Protein AF-A0A351IXE6-F1 (afdb_monomer)

Mean predicted aligned error: 4.82 Å

Secondary structure (DSSP, 8-state):
--HHHHHHHHS--TTHHHHHHHHH-BTTTTB---TT--HHHHHHHHHHHSSHHHHHHTTTTS---HHHHHHHHH-

Sequence (75 aa):
NTPETIREKFGLVPGQLIEVKALAGDPSDNIPGVFGIGEKTAVKLIAETGTVDGLYQNLDSLTLSDGVKNKLKNG

Radius of gyration: 12.13 Å; Cα contacts (8 Å, |Δi|>4): 85; chains: 1; bounding box: 25×26×34 Å

Nearest PDB structures (foldseek):
  3zd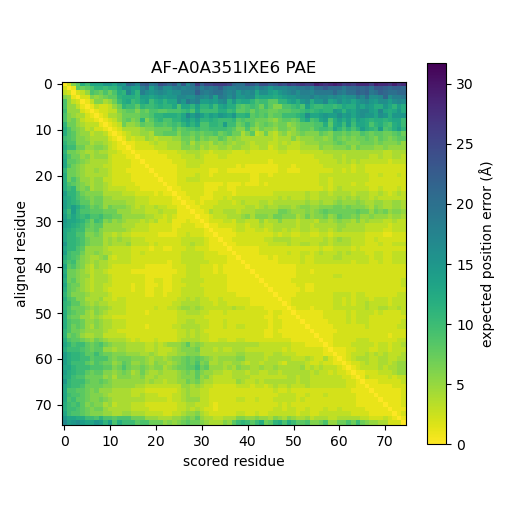c-assembly1_A  TM=8.709E-01  e=1.032E-04  Escherichia coli
  3zd9-assembly1_A  TM=8.759E-01  e=1.522E-04  Escherichia coli
  3zde-assembly1_A  TM=8.776E-01  e=1.624E-04  Escherichia coli
  3zdd-assembly1_A-2  TM=8.705E-01  e=1.427E-04  Escherichia coli
  3zd8-assembly2_B  TM=8.695E-01  e=1.522E-04  Escherichia coli

Foldseek 3Di:
DDQVVCCVVLVDGPVCVVQLCQAAPDVVVPRDHQPPQHSVNSSVQCNVQVHPVSCVVCVVVDPDDPVVSVSNVPD

Structure (mmCIF, N/CA/C/O backbone):
data_AF-A0A351IXE6-F1
#
_entry.id   AF-A0A351IXE6-F1
#
loop_
_atom_site.group_PDB
_atom_site.id
_atom_site.type_symbol
_atom_site.label_atom_id
_atom_site.label_alt_id
_atom_site.label_comp_id
_atom_site.label_asym_id
_atom_site.label_entity_id
_atom_site.label_seq_id
_atom_site.pdbx_PDB_ins_code
_atom_site.Cartn_x
_atom_site.Cartn_y
_atom_site.Cartn_z
_atom_site.occupancy
_atom_site.B_iso_or_equiv
_atom_site.auth_seq_id
_atom_site.auth_comp_id
_atom_site.auth_asym_id
_atom_site.auth_atom_id
_atom_site.pdbx_PDB_model_num
ATOM 1 N N . ASN A 1 1 ? 6.348 -11.175 16.543 1.00 49.84 1 ASN A N 1
ATOM 2 C CA . ASN A 1 1 ? 5.272 -10.164 16.496 1.00 49.84 1 ASN A CA 1
ATOM 3 C C . ASN A 1 1 ? 3.981 -10.832 16.930 1.00 49.84 1 ASN A C 1
ATOM 5 O O . ASN A 1 1 ? 3.490 -11.683 16.203 1.00 49.84 1 ASN A O 1
ATOM 9 N N . THR A 1 2 ? 3.499 -10.548 18.138 1.00 51.84 2 THR A N 1
ATOM 10 C CA . THR A 1 2 ? 2.200 -11.025 18.639 1.00 51.84 2 THR A CA 1
ATOM 11 C C . THR A 1 2 ? 1.058 -10.282 17.927 1.00 51.84 2 THR A C 1
ATOM 13 O O . THR A 1 2 ? 1.247 -9.133 17.519 1.00 51.84 2 THR A O 1
ATOM 16 N N . PRO A 1 3 ? -0.120 -10.908 17.750 1.00 60.25 3 PRO A N 1
ATOM 17 C CA . PRO A 1 3 ? -1.247 -10.327 17.011 1.00 60.25 3 PRO A CA 1
ATOM 18 C C . PRO A 1 3 ? -1.747 -8.987 17.579 1.00 60.25 3 PRO A C 1
ATOM 20 O O . PRO A 1 3 ? -2.241 -8.155 16.821 1.00 60.25 3 PRO A O 1
ATOM 23 N N . GLU A 1 4 ? -1.563 -8.735 18.878 1.00 61.28 4 GLU A N 1
ATOM 24 C CA . GLU A 1 4 ? -1.934 -7.468 19.527 1.00 61.28 4 GLU A CA 1
ATOM 25 C C . GLU A 1 4 ? -1.124 -6.276 18.998 1.00 61.28 4 GLU A C 1
ATOM 27 O O . GLU A 1 4 ? -1.696 -5.257 18.615 1.00 61.28 4 GLU A O 1
ATOM 32 N N . THR A 1 5 ? 0.190 -6.441 18.817 1.00 63.81 5 THR A N 1
ATOM 33 C CA . THR A 1 5 ? 1.071 -5.358 18.351 1.00 63.81 5 THR A CA 1
ATOM 34 C C . THR A 1 5 ? 0.755 -4.919 16.920 1.00 63.81 5 THR A C 1
ATOM 36 O O . THR A 1 5 ? 1.067 -3.799 16.529 1.00 63.81 5 THR A O 1
ATOM 39 N N . ILE A 1 6 ? 0.153 -5.791 16.112 1.00 64.81 6 ILE A N 1
ATOM 40 C CA . ILE A 1 6 ? -0.140 -5.527 14.698 1.00 64.81 6 ILE A CA 1
ATOM 41 C C . ILE A 1 6 ? -1.344 -4.603 14.568 1.00 64.81 6 ILE A C 1
ATOM 43 O O . ILE A 1 6 ? -1.297 -3.617 13.830 1.00 64.81 6 ILE A O 1
ATOM 47 N N . ARG A 1 7 ? -2.388 -4.877 15.348 1.00 68.81 7 ARG A N 1
ATOM 48 C CA . ARG A 1 7 ? -3.559 -4.011 15.419 1.00 68.81 7 ARG A CA 1
ATOM 49 C C . ARG A 1 7 ? -3.195 -2.646 16.000 1.00 68.81 7 ARG A C 1
ATOM 51 O O . ARG A 1 7 ? -3.650 -1.637 15.480 1.00 68.81 7 ARG A O 1
ATOM 58 N N . GLU A 1 8 ? -2.337 -2.604 17.017 1.00 66.88 8 GLU A N 1
ATOM 59 C CA . GLU A 1 8 ? -1.890 -1.345 17.628 1.00 66.88 8 GLU A CA 1
ATOM 60 C C . GLU A 1 8 ? -0.957 -0.526 16.725 1.00 66.88 8 GLU A C 1
ATOM 62 O O . GLU A 1 8 ? -1.069 0.697 16.680 1.00 66.88 8 GLU A O 1
ATOM 67 N N . LYS A 1 9 ? -0.046 -1.171 15.982 1.00 66.62 9 LYS A N 1
ATOM 68 C CA . LYS A 1 9 ? 0.913 -0.461 15.116 1.00 66.62 9 LYS A CA 1
ATOM 69 C C . LYS A 1 9 ? 0.357 -0.079 13.752 1.00 66.62 9 LYS A C 1
ATOM 71 O O . LYS A 1 9 ? 0.785 0.929 13.196 1.00 66.62 9 LYS A O 1
ATOM 76 N N . PHE A 1 10 ? -0.533 -0.895 13.195 1.00 69.06 10 PHE A N 1
ATOM 77 C CA . PHE A 1 10 ? -0.951 -0.771 11.799 1.00 69.06 10 PHE A CA 1
ATOM 78 C C . PHE A 1 10 ? -2.465 -0.634 11.628 1.00 69.06 10 PHE A C 1
ATOM 80 O O . PHE A 1 10 ? -2.912 -0.345 10.525 1.00 69.06 10 PHE A O 1
ATOM 87 N N . GLY A 1 11 ? -3.262 -0.832 12.684 1.00 73.12 11 GLY A N 1
ATOM 88 C CA . GLY A 1 11 ? -4.725 -0.832 12.580 1.00 73.12 11 GLY A CA 1
ATOM 89 C C . GLY A 1 11 ? -5.282 -2.023 11.797 1.00 73.12 11 GLY A C 1
ATOM 90 O O . GLY A 1 11 ? -6.458 -2.023 11.451 1.00 73.12 11 GLY A O 1
ATOM 91 N N . LEU A 1 12 ? -4.450 -3.031 11.520 1.00 81.31 12 LEU A N 1
ATOM 92 C CA . LEU A 1 12 ? -4.785 -4.177 10.681 1.00 81.31 12 LEU A CA 1
ATOM 93 C C . LEU A 1 12 ? -5.051 -5.429 11.514 1.00 81.31 12 LEU A C 1
ATOM 95 O O . LEU A 1 12 ? -4.443 -5.639 12.568 1.00 81.31 12 LEU A O 1
ATOM 99 N N . VAL A 1 13 ? -5.917 -6.304 11.005 1.00 84.94 13 VAL A N 1
ATOM 100 C CA . VAL A 1 13 ? -6.042 -7.674 11.523 1.00 84.94 13 VAL A CA 1
ATOM 101 C C . VAL A 1 13 ? -4.974 -8.582 10.899 1.00 84.94 13 VAL A C 1
ATOM 103 O O . VAL A 1 13 ? -4.527 -8.314 9.785 1.00 84.94 13 VAL A O 1
ATOM 106 N N . PRO A 1 14 ? -4.571 -9.690 11.551 1.00 81.44 14 PRO A N 1
ATOM 107 C CA . PRO A 1 14 ? -3.512 -10.564 11.035 1.00 81.44 14 PRO A CA 1
ATOM 108 C C . PRO A 1 14 ? -3.716 -11.034 9.585 1.00 81.44 14 PRO A C 1
ATOM 110 O O . PRO A 1 14 ? -2.747 -11.116 8.837 1.00 81.44 14 PRO A O 1
ATOM 113 N N . GLY A 1 15 ? -4.963 -11.279 9.161 1.00 84.44 15 GLY A N 1
ATOM 114 C CA . GLY A 1 15 ? -5.276 -11.673 7.781 1.00 84.44 15 GLY A CA 1
ATOM 115 C C . GLY A 1 15 ? -4.966 -10.595 6.736 1.00 84.44 15 GLY A C 1
ATOM 116 O O . GLY A 1 15 ? -4.583 -10.917 5.620 1.00 84.44 15 GLY A O 1
ATOM 117 N N . GLN A 1 16 ? -5.032 -9.317 7.110 1.00 89.94 16 GLN A N 1
ATOM 118 C CA . GLN A 1 16 ? -4.726 -8.202 6.211 1.00 89.94 16 GLN A CA 1
ATOM 119 C C . GLN A 1 16 ? -3.229 -8.036 5.952 1.00 89.94 16 GLN A C 1
ATOM 121 O O . GLN A 1 16 ? -2.842 -7.366 5.003 1.00 89.94 16 GLN A O 1
ATOM 126 N N . LEU A 1 17 ? -2.361 -8.658 6.751 1.00 88.88 17 LEU A N 1
ATOM 127 C CA . LEU A 1 17 ? -0.925 -8.650 6.465 1.00 88.88 17 LEU A CA 1
ATOM 128 C C . LEU A 1 17 ? -0.596 -9.401 5.180 1.00 88.88 17 LEU A C 1
ATOM 130 O O . LEU A 1 17 ? 0.356 -9.042 4.496 1.00 88.88 17 LEU A O 1
ATOM 134 N N . ILE A 1 18 ? -1.384 -10.427 4.854 1.00 90.75 18 ILE A N 1
ATOM 135 C CA . ILE A 1 18 ? -1.244 -11.174 3.603 1.00 90.75 18 ILE A CA 1
ATOM 136 C C . ILE A 1 18 ? -1.552 -10.238 2.430 1.00 90.75 18 ILE A C 1
ATOM 138 O O . ILE A 1 18 ? -0.771 -10.164 1.488 1.00 90.75 18 ILE A O 1
ATOM 142 N N . GLU A 1 19 ? -2.608 -9.435 2.549 1.00 93.81 19 GLU A N 1
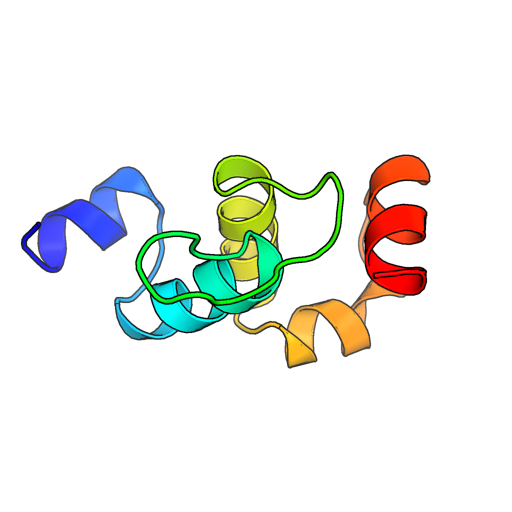ATOM 143 C CA . GLU A 1 19 ? -2.985 -8.420 1.558 1.00 93.81 19 GLU A CA 1
ATOM 144 C C . GLU A 1 19 ? -1.913 -7.326 1.422 1.00 93.81 19 GLU A C 1
ATOM 146 O O . GLU A 1 19 ? -1.577 -6.891 0.321 1.00 93.81 19 GLU A O 1
ATOM 151 N N . VAL A 1 20 ? -1.318 -6.906 2.543 1.00 93.81 20 VAL A N 1
ATOM 152 C CA . VAL A 1 20 ? -0.203 -5.949 2.540 1.00 93.81 20 VAL A CA 1
ATOM 153 C C . VAL A 1 20 ? 1.002 -6.523 1.804 1.00 93.81 20 VAL A C 1
ATOM 155 O O . VAL A 1 20 ? 1.586 -5.821 0.981 1.00 93.81 20 VAL A O 1
ATOM 158 N N . LYS A 1 21 ? 1.363 -7.785 2.059 1.00 92.94 21 LYS A N 1
ATOM 159 C CA . LYS A 1 21 ? 2.452 -8.471 1.351 1.00 92.94 21 LYS A CA 1
ATOM 160 C C . LYS A 1 21 ? 2.141 -8.665 -0.130 1.00 92.94 21 LYS A C 1
ATOM 162 O O . LYS A 1 21 ? 3.040 -8.518 -0.946 1.00 92.94 21 LYS A O 1
ATOM 167 N N . ALA A 1 22 ? 0.889 -8.934 -0.492 1.00 92.44 22 ALA A N 1
ATOM 168 C CA . ALA A 1 22 ? 0.479 -9.045 -1.889 1.00 92.44 22 ALA A CA 1
ATOM 169 C C . ALA A 1 22 ? 0.703 -7.732 -2.664 1.00 92.44 22 ALA A C 1
ATOM 171 O O . ALA A 1 22 ? 1.076 -7.763 -3.832 1.00 92.44 22 ALA A O 1
ATOM 172 N N . LEU A 1 23 ? 0.541 -6.574 -2.012 1.00 94.31 23 LEU A N 1
ATOM 173 C CA . LEU A 1 23 ? 0.811 -5.270 -2.628 1.00 94.31 23 LEU A CA 1
ATOM 174 C C . LEU A 1 23 ? 2.278 -4.842 -2.547 1.00 94.31 23 LEU A C 1
ATOM 176 O O . LEU A 1 23 ? 2.821 -4.346 -3.529 1.00 94.31 23 LEU A O 1
ATOM 180 N N . ALA A 1 24 ? 2.909 -4.975 -1.380 1.00 94.81 24 ALA A N 1
ATOM 181 C CA . ALA A 1 24 ? 4.272 -4.497 -1.141 1.00 94.81 24 ALA A CA 1
ATOM 182 C C . ALA A 1 24 ? 5.358 -5.465 -1.630 1.00 94.81 24 ALA A C 1
ATOM 184 O O . ALA A 1 24 ? 6.511 -5.065 -1.799 1.00 94.81 24 ALA A O 1
ATOM 185 N N . GLY A 1 25 ? 4.992 -6.727 -1.846 1.00 93.62 25 GLY A N 1
ATOM 186 C CA . GLY A 1 25 ? 5.915 -7.832 -2.038 1.00 93.62 25 GLY A CA 1
ATOM 187 C C . GLY A 1 25 ? 6.521 -8.314 -0.722 1.00 93.62 25 GLY A C 1
ATOM 188 O O . GLY A 1 25 ? 6.475 -7.644 0.312 1.00 93.62 25 GLY A O 1
ATOM 189 N N . ASP A 1 26 ? 7.125 -9.494 -0.781 1.00 91.62 26 ASP A N 1
ATOM 190 C CA . ASP A 1 26 ? 7.947 -10.047 0.286 1.00 91.62 26 ASP A CA 1
ATOM 191 C C . ASP A 1 26 ? 9.148 -10.776 -0.336 1.00 91.62 26 ASP A C 1
ATOM 193 O O . ASP A 1 26 ? 9.001 -11.880 -0.865 1.00 91.62 26 ASP A O 1
ATOM 197 N N . PRO A 1 27 ? 10.351 -10.179 -0.307 1.00 86.19 27 PRO A N 1
ATOM 198 C CA . PRO A 1 27 ? 11.526 -10.785 -0.923 1.00 86.19 27 PRO A CA 1
ATOM 199 C C . PRO A 1 27 ? 11.995 -12.053 -0.197 1.00 86.19 27 PRO A C 1
ATOM 201 O O . PRO A 1 27 ? 12.663 -12.878 -0.812 1.00 86.19 27 PRO A O 1
ATOM 204 N N . SER A 1 28 ? 11.651 -12.232 1.084 1.0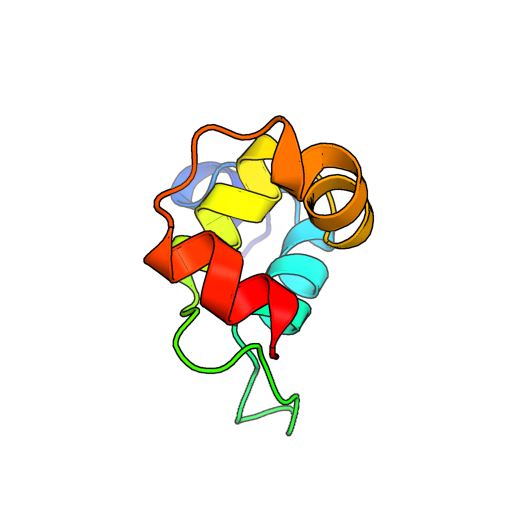0 88.00 28 SER A N 1
ATOM 205 C CA . SER A 1 28 ? 12.009 -13.440 1.841 1.00 88.00 28 SER A CA 1
ATOM 206 C C . SER A 1 28 ? 11.153 -14.625 1.396 1.00 88.00 28 SER A C 1
ATOM 208 O O . SER A 1 28 ? 11.663 -15.734 1.249 1.00 88.00 28 SER A O 1
ATOM 210 N N . ASP A 1 29 ? 9.873 -14.361 1.119 1.00 86.81 29 ASP A N 1
ATOM 211 C CA . ASP A 1 29 ? 8.901 -15.337 0.617 1.00 86.81 29 ASP A CA 1
ATOM 212 C C . ASP A 1 29 ? 8.878 -15.419 -0.930 1.00 86.81 29 ASP A C 1
ATOM 214 O O . ASP A 1 29 ? 8.072 -16.151 -1.500 1.00 86.81 29 ASP A O 1
ATOM 218 N N . ASN A 1 30 ? 9.770 -14.699 -1.628 1.00 88.44 30 ASN A N 1
ATOM 219 C CA . ASN A 1 30 ? 9.800 -14.563 -3.096 1.00 88.44 30 ASN A CA 1
ATOM 220 C C . ASN A 1 30 ? 8.463 -14.087 -3.704 1.00 88.44 30 ASN A C 1
ATOM 222 O O . ASN A 1 30 ? 8.119 -14.440 -4.833 1.00 88.44 30 ASN A O 1
ATOM 226 N N . ILE A 1 31 ? 7.713 -13.269 -2.963 1.00 87.94 31 ILE A N 1
ATOM 227 C CA . ILE A 1 31 ? 6.448 -12.683 -3.404 1.00 87.94 31 ILE A CA 1
ATOM 228 C C . ILE A 1 31 ? 6.755 -11.358 -4.115 1.00 87.94 31 ILE A C 1
ATOM 230 O O . ILE A 1 31 ? 7.236 -10.420 -3.470 1.00 87.94 31 ILE A O 1
ATOM 234 N N . PRO A 1 32 ? 6.493 -11.240 -5.428 1.00 89.75 32 PRO A N 1
ATOM 235 C CA . PRO A 1 32 ? 6.568 -9.958 -6.110 1.00 89.75 32 PRO A CA 1
ATOM 236 C C . PRO A 1 32 ? 5.412 -9.058 -5.657 1.00 89.75 32 PRO A C 1
ATOM 238 O O . PRO A 1 32 ? 4.301 -9.528 -5.432 1.00 89.75 32 PRO A O 1
ATOM 241 N N . GLY A 1 33 ? 5.688 -7.763 -5.529 1.00 92.38 33 GLY A N 1
ATOM 242 C CA . GLY A 1 33 ? 4.685 -6.738 -5.244 1.00 92.38 33 GLY A CA 1
ATOM 243 C C . GLY A 1 33 ? 4.581 -5.720 -6.370 1.00 92.38 33 GLY A C 1
ATOM 244 O O . GLY A 1 33 ? 5.368 -5.730 -7.320 1.00 92.38 33 GLY A O 1
ATOM 245 N N . VAL A 1 34 ? 3.649 -4.784 -6.219 1.00 94.88 34 VAL A N 1
ATOM 246 C CA . VAL A 1 34 ? 3.455 -3.682 -7.159 1.00 94.88 34 VAL A CA 1
ATOM 247 C C . VAL A 1 34 ? 4.663 -2.749 -7.099 1.00 94.88 34 VAL A C 1
ATOM 249 O O . VAL A 1 34 ? 4.990 -2.167 -6.058 1.00 94.88 34 VAL A O 1
ATOM 252 N N . PHE A 1 35 ? 5.328 -2.556 -8.238 1.00 92.62 35 PHE A N 1
ATOM 253 C CA . PHE A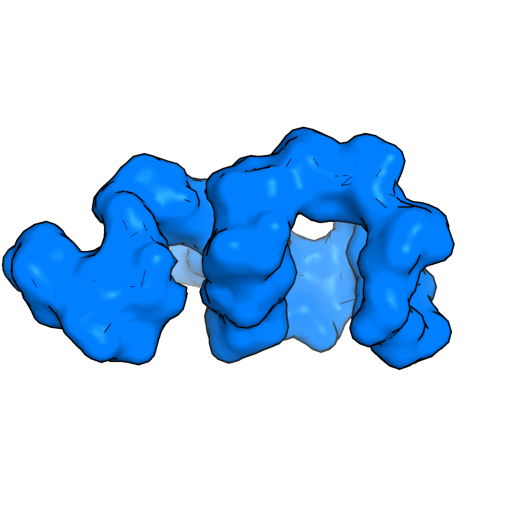 1 35 ? 6.537 -1.741 -8.303 1.00 92.62 35 PHE A CA 1
ATOM 254 C C . PHE A 1 35 ? 6.294 -0.307 -7.795 1.00 92.62 35 PHE A C 1
ATOM 256 O O . PHE A 1 35 ? 5.443 0.439 -8.284 1.00 92.62 35 PHE A O 1
ATOM 263 N N . GLY A 1 36 ? 7.077 0.106 -6.796 1.00 91.56 36 GLY A N 1
ATOM 264 C CA . GLY A 1 36 ? 6.977 1.437 -6.195 1.00 91.56 36 GLY A CA 1
ATOM 265 C C . GLY A 1 36 ? 5.836 1.613 -5.184 1.00 91.56 36 GLY A C 1
ATOM 266 O O . GLY A 1 36 ? 5.584 2.761 -4.789 1.00 91.56 36 GLY A O 1
ATOM 267 N N . ILE A 1 37 ? 5.178 0.525 -4.769 1.00 94.69 37 ILE A N 1
ATOM 268 C CA . ILE A 1 37 ? 4.307 0.445 -3.591 1.00 94.69 37 ILE A CA 1
ATOM 269 C C . ILE A 1 37 ? 5.062 -0.326 -2.503 1.00 94.69 37 ILE A C 1
ATOM 271 O O . ILE A 1 37 ? 5.343 -1.506 -2.645 1.00 94.69 37 ILE A O 1
ATOM 275 N N . GLY A 1 38 ? 5.435 0.360 -1.421 1.00 91.75 38 GLY A N 1
ATOM 276 C CA . GLY A 1 38 ? 6.095 -0.267 -0.269 1.00 91.75 38 GLY A CA 1
ATOM 277 C C . GLY A 1 38 ? 5.120 -0.578 0.867 1.00 91.75 38 GLY A C 1
ATOM 278 O O . GLY A 1 38 ? 3.984 -0.101 0.862 1.00 91.75 38 GLY A O 1
ATOM 279 N N . GLU A 1 39 ? 5.601 -1.291 1.891 1.00 92.06 39 GLU A N 1
ATOM 280 C CA . GLU A 1 39 ? 4.806 -1.750 3.046 1.00 92.06 39 GLU A CA 1
ATOM 281 C C . GLU A 1 39 ? 3.937 -0.642 3.660 1.00 92.06 39 GLU A C 1
ATOM 283 O O . GLU A 1 39 ? 2.743 -0.828 3.855 1.00 92.06 39 GLU A O 1
ATOM 288 N N . LYS A 1 40 ? 4.487 0.558 3.887 1.00 90.75 40 LYS A N 1
ATOM 289 C CA . LYS A 1 40 ? 3.732 1.684 4.471 1.00 90.75 40 LYS A CA 1
ATOM 290 C C . LYS A 1 40 ? 2.532 2.107 3.620 1.00 90.75 40 LYS A C 1
ATOM 292 O O . LYS A 1 40 ? 1.474 2.425 4.156 1.00 90.75 40 LYS A O 1
ATOM 297 N N . THR A 1 41 ? 2.709 2.148 2.300 1.00 93.50 41 THR A N 1
ATOM 298 C CA . THR A 1 41 ? 1.631 2.501 1.369 1.00 93.50 41 THR A CA 1
ATOM 299 C C . THR A 1 41 ? 0.611 1.373 1.304 1.00 93.50 41 THR A C 1
ATOM 301 O O . THR A 1 41 ? -0.579 1.646 1.402 1.00 93.50 41 THR A O 1
ATOM 304 N N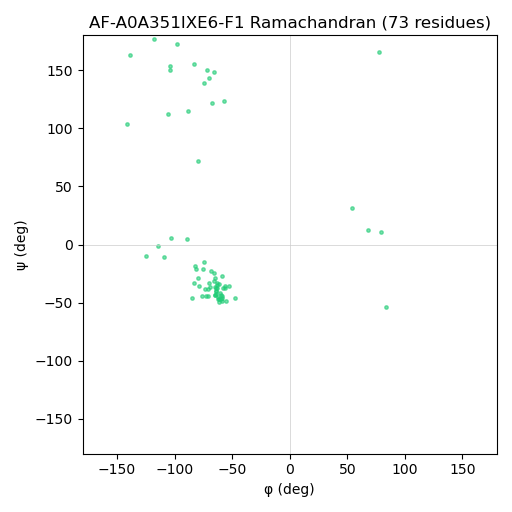 . ALA A 1 42 ? 1.068 0.122 1.220 1.00 93.62 42 ALA A N 1
ATOM 305 C CA . ALA A 1 42 ? 0.203 -1.050 1.225 1.00 93.62 42 ALA A CA 1
ATOM 306 C C . ALA A 1 42 ? -0.645 -1.136 2.506 1.00 93.62 42 ALA A C 1
ATOM 308 O O . ALA A 1 42 ? -1.857 -1.281 2.411 1.00 93.62 42 ALA A O 1
ATOM 309 N N . VAL A 1 43 ? -0.056 -0.937 3.692 1.00 92.75 43 VAL A N 1
ATOM 310 C CA . VAL A 1 43 ? -0.791 -0.891 4.969 1.00 92.75 43 VAL A CA 1
ATOM 311 C C . VAL A 1 43 ? -1.902 0.148 4.929 1.00 92.75 43 VAL A C 1
ATOM 313 O O . VAL A 1 43 ? -3.028 -0.168 5.290 1.00 92.75 43 VAL A O 1
ATOM 316 N N . LYS A 1 44 ? -1.611 1.373 4.473 1.00 91.44 44 LYS A N 1
ATOM 317 C CA . LYS A 1 44 ? -2.623 2.433 4.400 1.00 91.44 44 LYS A CA 1
ATOM 318 C C . LYS A 1 44 ? -3.775 2.044 3.468 1.00 91.44 44 LYS A C 1
ATOM 320 O O . LYS A 1 44 ? -4.932 2.186 3.842 1.00 91.44 44 LYS A O 1
ATOM 325 N N . LEU A 1 45 ? -3.452 1.531 2.281 1.00 92.81 45 LEU A N 1
ATOM 326 C CA . LEU A 1 45 ? -4.450 1.117 1.296 1.00 92.81 45 LEU A CA 1
ATOM 327 C C . LEU A 1 45 ? -5.330 -0.014 1.834 1.00 92.81 45 LEU A C 1
ATOM 329 O O . LEU A 1 45 ? -6.551 0.079 1.760 1.00 92.81 45 LEU A O 1
ATOM 333 N N . ILE A 1 46 ? -4.732 -1.046 2.428 1.00 93.69 46 ILE A N 1
ATOM 334 C CA . ILE A 1 46 ? -5.461 -2.190 2.988 1.00 93.69 46 ILE A CA 1
ATOM 335 C C . ILE A 1 46 ? -6.248 -1.810 4.246 1.00 93.69 46 ILE A C 1
ATOM 337 O O . ILE A 1 46 ? -7.341 -2.328 4.457 1.00 93.69 46 ILE A O 1
ATOM 341 N N . ALA A 1 47 ? -5.759 -0.874 5.060 1.00 90.06 47 ALA A N 1
ATOM 342 C CA . ALA A 1 47 ? -6.514 -0.359 6.200 1.00 90.06 47 ALA A CA 1
ATOM 343 C C . ALA A 1 47 ? -7.796 0.366 5.754 1.00 90.06 47 ALA A C 1
ATOM 345 O O . ALA A 1 47 ? -8.826 0.238 6.409 1.00 90.06 47 ALA A O 1
ATOM 346 N N . GLU A 1 48 ? -7.742 1.098 4.636 1.00 89.75 48 GLU A N 1
ATOM 347 C CA . GLU A 1 48 ? -8.892 1.825 4.079 1.00 89.75 48 GLU A CA 1
ATOM 348 C C . GLU A 1 48 ? -9.856 0.914 3.301 1.00 89.75 48 GLU A C 1
ATOM 350 O O . GLU A 1 48 ? -11.066 1.123 3.340 1.00 89.75 48 GLU A O 1
ATOM 355 N N . THR A 1 49 ? -9.337 -0.093 2.597 1.00 92.06 49 THR A N 1
ATOM 356 C CA . THR A 1 49 ? -10.110 -0.889 1.620 1.00 92.06 49 THR A CA 1
ATOM 357 C C . THR A 1 49 ? -10.410 -2.313 2.074 1.00 92.06 49 THR A C 1
ATOM 359 O O . THR A 1 49 ? -11.227 -3.003 1.467 1.00 92.06 49 THR A O 1
ATOM 362 N N . GLY A 1 50 ? -9.779 -2.767 3.154 1.00 90.31 50 GLY A N 1
ATOM 363 C CA . GLY A 1 50 ? -9.946 -4.104 3.708 1.00 90.31 50 GLY A CA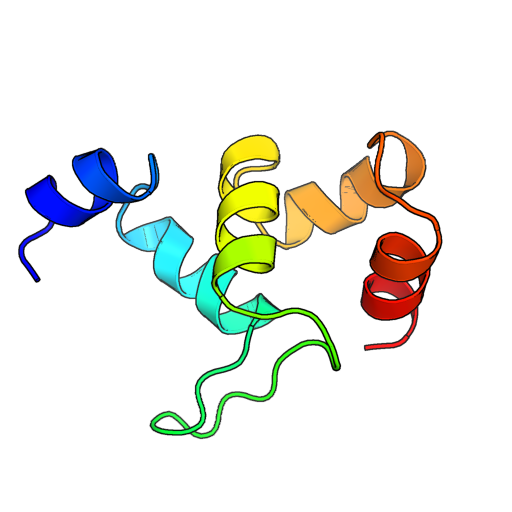 1
ATOM 364 C C . GLY A 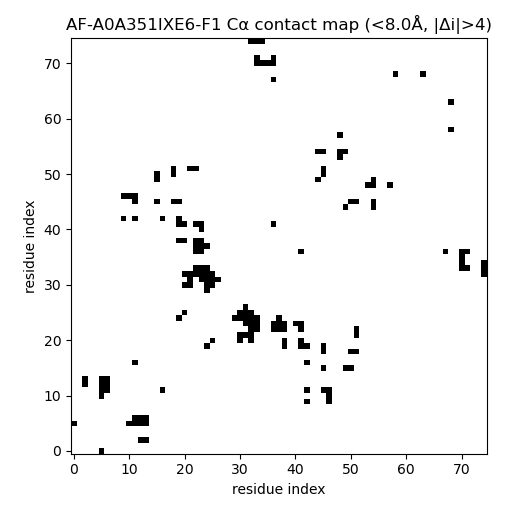1 50 ? -9.077 -5.152 3.018 1.00 90.31 50 GLY A C 1
ATOM 365 O O . GLY A 1 50 ? -8.331 -5.855 3.701 1.00 90.31 50 GLY A O 1
ATOM 366 N N . THR A 1 51 ? -9.169 -5.244 1.692 1.00 93.56 51 THR A N 1
ATOM 367 C CA . THR A 1 51 ? -8.526 -6.269 0.853 1.00 93.56 51 THR A CA 1
ATOM 368 C C . THR A 1 51 ? -7.955 -5.665 -0.429 1.00 93.56 51 THR A C 1
ATOM 370 O O . THR A 1 51 ? -8.336 -4.569 -0.842 1.00 93.56 51 THR A O 1
ATOM 373 N N . VAL A 1 52 ? -7.061 -6.395 -1.095 1.00 93.38 52 VAL A N 1
ATOM 374 C CA . VAL A 1 52 ? -6.536 -6.030 -2.417 1.00 93.38 52 VAL A CA 1
ATOM 375 C C . VAL A 1 52 ? -7.672 -5.940 -3.434 1.00 93.38 52 VAL A C 1
ATOM 377 O O . VAL A 1 52 ? -7.739 -4.974 -4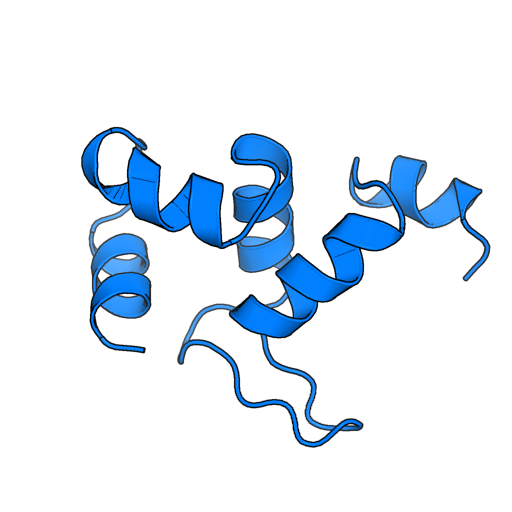.187 1.00 93.38 52 VAL A O 1
ATOM 380 N N . ASP A 1 53 ? -8.609 -6.890 -3.424 1.00 94.00 53 ASP A N 1
ATOM 381 C CA . ASP A 1 53 ? -9.795 -6.817 -4.287 1.00 94.00 53 ASP A CA 1
ATOM 382 C C . ASP A 1 53 ? -10.607 -5.540 -4.016 1.00 94.00 53 ASP A C 1
ATOM 384 O O . ASP A 1 53 ? -10.874 -4.771 -4.938 1.00 94.00 53 ASP A O 1
ATOM 388 N N . GLY A 1 54 ? -10.891 -5.237 -2.745 1.00 94.00 54 GLY A N 1
ATOM 389 C CA . GLY A 1 54 ? -11.596 -4.018 -2.351 1.00 94.00 54 GLY A CA 1
ATOM 390 C C . GLY A 1 54 ? -10.885 -2.746 -2.821 1.00 94.00 54 GLY A C 1
ATOM 391 O O . GLY A 1 54 ? -11.544 -1.800 -3.263 1.00 94.00 54 GLY A O 1
ATOM 392 N N . LEU A 1 55 ? -9.549 -2.735 -2.798 1.00 94.19 55 LEU A N 1
ATOM 393 C CA . LEU A 1 55 ? -8.737 -1.652 -3.349 1.00 94.19 55 LEU A CA 1
ATOM 394 C C . LEU A 1 55 ? -8.957 -1.479 -4.852 1.00 94.19 55 LEU A C 1
ATOM 396 O O . LEU A 1 55 ? -9.202 -0.357 -5.293 1.00 94.19 55 LEU A O 1
ATOM 400 N N . TYR A 1 56 ? -8.883 -2.556 -5.635 1.00 93.56 56 TYR A N 1
ATOM 401 C CA . TYR A 1 56 ? -9.044 -2.484 -7.088 1.00 93.56 56 TYR A CA 1
ATOM 402 C C . TYR A 1 56 ? -10.481 -2.146 -7.505 1.00 93.56 56 TYR A C 1
ATOM 404 O O . TYR A 1 56 ? -10.664 -1.347 -8.422 1.00 93.56 56 TYR A O 1
ATOM 412 N N . GLN A 1 57 ? -11.492 -2.653 -6.792 1.00 93.81 57 GLN A N 1
ATOM 413 C CA . GLN A 1 57 ? -12.902 -2.311 -7.029 1.00 93.81 57 GLN A CA 1
ATOM 414 C C . GLN A 1 57 ? -13.198 -0.824 -6.783 1.00 93.81 57 GLN A C 1
ATOM 416 O O . GLN A 1 57 ? -14.034 -0.232 -7.461 1.00 93.81 57 GLN A O 1
ATOM 421 N N . ASN A 1 58 ? -12.502 -0.199 -5.828 1.00 90.94 58 ASN A N 1
ATOM 422 C CA . ASN A 1 58 ? -12.711 1.204 -5.464 1.00 90.94 58 ASN A CA 1
ATOM 423 C C . ASN A 1 58 ? -11.633 2.146 -6.017 1.00 90.94 58 ASN A C 1
ATOM 425 O O . ASN A 1 58 ? -11.651 3.337 -5.711 1.00 90.94 58 ASN A O 1
ATOM 429 N N . LEU A 1 59 ? -10.702 1.655 -6.839 1.00 90.06 59 LEU A N 1
ATOM 430 C CA . LEU A 1 59 ? -9.479 2.374 -7.208 1.00 90.06 59 LEU A CA 1
ATOM 431 C C . LEU A 1 59 ? -9.741 3.758 -7.822 1.00 90.06 59 LEU A C 1
ATOM 433 O O . LEU A 1 59 ? -9.010 4.718 -7.560 1.00 90.06 59 LEU A O 1
ATOM 437 N N . ASP A 1 60 ? -10.801 3.870 -8.622 1.00 87.56 60 ASP A N 1
ATOM 438 C CA . ASP A 1 60 ? -11.197 5.129 -9.252 1.00 87.56 60 ASP A CA 1
ATOM 439 C C . ASP A 1 60 ? -11.955 6.058 -8.288 1.00 87.56 60 ASP A C 1
ATOM 441 O O . ASP A 1 60 ? -11.818 7.278 -8.395 1.00 87.56 60 ASP A O 1
ATOM 445 N N . SER A 1 61 ? -12.663 5.501 -7.299 1.00 87.75 61 SER A N 1
ATOM 446 C CA . SER A 1 61 ? -13.393 6.258 -6.273 1.00 87.75 61 SER A CA 1
ATOM 447 C C . SER A 1 61 ? -12.503 6.747 -5.126 1.00 87.75 61 SER A C 1
ATOM 449 O O . SER A 1 61 ? -12.878 7.685 -4.422 1.00 87.75 61 SER A O 1
ATOM 451 N N . LEU A 1 62 ? -11.340 6.129 -4.906 1.00 87.62 62 LEU A N 1
ATOM 452 C CA . LEU A 1 62 ? -10.416 6.533 -3.850 1.00 87.62 62 LEU A CA 1
ATOM 453 C C . LEU A 1 62 ? -9.671 7.822 -4.220 1.00 87.62 62 LEU A C 1
ATOM 455 O O . LEU A 1 62 ? -9.168 7.998 -5.339 1.00 87.62 62 LEU A O 1
ATOM 459 N N . THR A 1 63 ? -9.513 8.701 -3.232 1.00 89.06 63 THR A N 1
ATOM 460 C CA . THR A 1 63 ? -8.690 9.914 -3.335 1.00 89.06 63 THR A CA 1
ATOM 461 C C . THR A 1 63 ? -7.212 9.560 -3.155 1.00 89.06 63 THR A C 1
ATOM 463 O O . THR A 1 63 ? -6.593 9.838 -2.129 1.00 89.06 63 THR A O 1
ATOM 466 N N . LEU A 1 64 ? -6.641 8.902 -4.163 1.00 88.69 64 LEU A N 1
ATOM 467 C CA . LEU A 1 64 ? -5.215 8.581 -4.257 1.00 88.69 64 LEU A CA 1
ATOM 468 C C . LEU A 1 64 ? -4.526 9.509 -5.255 1.00 88.69 64 LEU A C 1
ATOM 470 O O . LEU A 1 64 ? -5.154 9.982 -6.201 1.00 88.69 64 LEU A O 1
ATOM 474 N N . SER A 1 65 ? -3.223 9.731 -5.074 1.00 91.12 65 SER A N 1
ATOM 475 C CA . SER A 1 65 ? -2.435 10.466 -6.064 1.00 91.12 65 SER A CA 1
ATOM 476 C C . SER A 1 65 ? -2.345 9.689 -7.378 1.00 91.12 65 SER A C 1
ATOM 478 O O . SER A 1 65 ? -2.286 8.455 -7.379 1.00 91.12 65 SER A O 1
ATOM 480 N N . ASP A 1 66 ? -2.257 10.411 -8.496 1.00 90.81 66 ASP A N 1
ATOM 481 C CA . ASP A 1 66 ? -2.156 9.806 -9.830 1.00 90.81 66 ASP A CA 1
ATOM 482 C C . ASP A 1 66 ? -0.968 8.847 -9.938 1.00 90.81 66 ASP A C 1
ATOM 484 O O . ASP A 1 66 ? -1.070 7.785 -10.546 1.00 90.81 66 ASP A O 1
ATOM 488 N N . GLY A 1 67 ? 0.143 9.163 -9.266 1.00 92.00 67 GLY A N 1
ATOM 489 C CA . GLY A 1 67 ? 1.313 8.291 -9.215 1.00 92.00 67 GLY A CA 1
ATOM 490 C C . GLY A 1 67 ? 1.046 6.952 -8.524 1.00 92.00 67 GLY A C 1
ATOM 491 O O . GLY A 1 67 ? 1.560 5.931 -8.971 1.00 92.00 67 GLY A O 1
ATOM 492 N N . VAL A 1 68 ? 0.241 6.925 -7.456 1.00 91.94 68 VAL A N 1
ATOM 493 C CA . VAL A 1 68 ? -0.138 5.670 -6.781 1.00 91.94 68 VAL A CA 1
ATOM 494 C C . VAL A 1 68 ? -1.133 4.890 -7.636 1.00 91.94 68 VAL A C 1
ATOM 496 O O . VAL A 1 68 ? -0.933 3.696 -7.841 1.00 91.94 68 VAL A O 1
ATOM 499 N N . LYS A 1 69 ? -2.144 5.560 -8.207 1.00 92.50 69 LYS A N 1
ATOM 500 C CA . LYS A 1 69 ? -3.109 4.920 -9.116 1.00 92.50 69 LYS A CA 1
ATOM 501 C C . LYS A 1 69 ? -2.413 4.298 -10.322 1.00 92.50 69 LYS A C 1
ATOM 503 O O . LYS A 1 69 ? -2.700 3.158 -10.667 1.00 92.50 69 LYS A O 1
ATOM 508 N N . ASN A 1 70 ? -1.467 5.010 -10.933 1.00 93.69 70 ASN A N 1
ATOM 509 C CA . ASN A 1 70 ? -0.738 4.507 -12.090 1.00 93.69 70 ASN A CA 1
ATOM 510 C C . ASN A 1 70 ? 0.099 3.271 -11.741 1.00 93.69 70 ASN A C 1
ATOM 512 O O . ASN A 1 70 ? 0.074 2.300 -12.483 1.00 93.69 70 ASN A O 1
ATOM 516 N N . LYS A 1 71 ? 0.789 3.260 -10.595 1.00 93.94 71 LYS A N 1
ATOM 517 C CA . LYS A 1 71 ? 1.534 2.072 -10.146 1.00 93.94 71 LYS A CA 1
ATOM 518 C C . LYS A 1 71 ? 0.618 0.867 -9.961 1.00 93.94 71 LYS A C 1
ATOM 520 O O . LYS A 1 71 ? 0.920 -0.190 -10.488 1.00 93.94 71 LYS A O 1
ATOM 525 N N . LEU A 1 72 ? -0.519 1.050 -9.287 1.00 92.69 72 LEU A N 1
ATOM 526 C CA . LEU A 1 72 ? -1.494 -0.021 -9.060 1.00 92.69 72 LEU A CA 1
ATOM 527 C C . LEU A 1 72 ? -2.104 -0.544 -10.370 1.00 92.69 72 LEU A C 1
ATOM 529 O O . LEU A 1 72 ? -2.351 -1.736 -10.476 1.00 92.69 72 LEU A O 1
ATOM 533 N N . LYS A 1 73 ? -2.313 0.321 -11.374 1.00 90.38 73 LYS A N 1
ATOM 534 C CA . LYS A 1 73 ? -2.842 -0.067 -12.696 1.00 90.38 73 LYS A CA 1
ATOM 535 C C . LYS A 1 73 ? -1.822 -0.780 -13.599 1.00 90.38 73 LYS A C 1
ATOM 537 O O . LYS A 1 73 ? -2.243 -1.433 -14.545 1.00 90.38 73 LYS A O 1
ATOM 542 N N . ASN A 1 74 ? -0.517 -0.619 -13.360 1.00 87.56 74 ASN A N 1
ATOM 543 C CA . ASN A 1 74 ? 0.552 -1.149 -14.225 1.00 87.56 74 ASN A CA 1
ATOM 544 C C . ASN A 1 74 ? 1.410 -2.239 -13.562 1.00 87.56 74 ASN A C 1
ATOM 546 O O . ASN A 1 74 ? 2.365 -2.705 -14.186 1.00 87.56 74 ASN A O 1
ATOM 550 N N . GLY A 1 75 ? 1.140 -2.575 -12.302 1.00 78.62 75 GLY A N 1
ATOM 551 C CA . GLY A 1 75 ? 1.884 -3.577 -11.541 1.00 78.62 75 GLY A CA 1
ATOM 552 C C . GLY A 1 75 ? 1.057 -4.794 -11.190 1.00 78.62 75 GLY A C 1
ATOM 553 O O . GLY A 1 75 ? -0.141 -4.829 -11.547 1.00 78.62 75 GLY A O 1
#

pLDDT: mean 86.75, std 10.55, range [49.84, 94.88]

Solve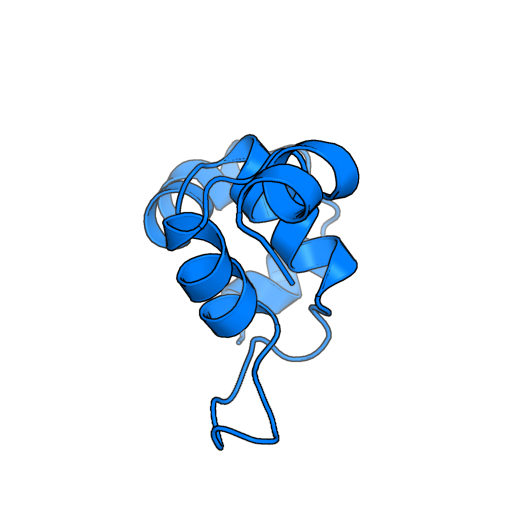nt-accessible surface area (backbone atoms only — not comparable to full-atom values): 4303 Å² total; per-residue (Å²): 136,60,75,67,60,41,36,74,75,59,68,37,57,78,72,40,52,57,42,21,33,56,36,27,25,34,82,90,78,70,38,74,37,28,65,96,37,44,57,74,56,23,42,53,50,32,58,75,38,61,34,60,66,46,35,65,78,37,52,86,79,48,97,63,57,68,70,57,53,51,31,65,74,74,78